Protein AF-A0A7X6JC68-F1 (afdb_monomer)

Solvent-accessible surface area (backbone atoms only — not comparable to full-atom values): 6268 Å² total; per-residue (Å²): 136,86,80,74,82,85,74,90,75,76,96,64,86,51,71,70,59,36,67,69,44,78,65,29,42,51,66,53,46,54,54,37,36,44,63,42,70,46,93,85,32,75,81,27,46,49,71,67,57,54,50,57,55,44,70,67,46,82,52,63,67,62,28,52,51,53,46,47,52,69,73,67,36,63,64,48,49,69,69,40,67,64,54,52,57,60,37,44,79,62,76,40,49,68,65,55,49,55,56,48,70,76,108

Radius of gyration: 16.1 Å; Cα contacts (8 Å, |Δi|>4): 90; chains: 1; bounding box: 46×41×38 Å

Foldseek 3Di:
DDDPPPPPDDPDPDLVVLQVQDKDFLVRVQVLQQVQDDPLRHRGDHPVNLLVLLVPPPDPVSSVVLCCCNVVPGIGGLSDVSLQVSCVSSVDDNVSSVVSSVD

Sequence (103 aa):
MARLPNTFHPATYPEQLRAEMPSKTSVEFRAALRRVRTESVPEGIYAEDLIAKIELISDRDLREEALDYFERGSYFERTNPWVDILGAMFDLTPEDIDYWWMQ

pLDDT: mean 86.35, std 15.94, range [39.94, 97.12]

Organism: NCBI:txid94626

Secondary structure (DSSP, 8-state):
--------------HHHHHHSPPEEHHHHHHHHTT---SS-SS---HHHHHHHHTT-SSHHHHHHHHHHHHH-SEE-TT-HHHHHHHHTTT--HHHHHHHHT-

Mean predicted aligned error: 7.18 Å

Structure (mmCIF, N/CA/C/O backbone):
data_AF-A0A7X6JC68-F1
#
_entry.id   AF-A0A7X6JC68-F1
#
loop_
_atom_site.group_PDB
_atom_site.id
_atom_site.type_symbol
_atom_site.label_atom_id
_atom_site.label_alt_id
_atom_site.label_comp_id
_atom_site.label_asym_id
_atom_site.label_entity_id
_atom_site.label_seq_id
_atom_site.pdbx_PDB_ins_code
_atom_site.Cartn_x
_atom_site.Cartn_y
_atom_site.Cartn_z
_atom_site.occupancy
_atom_site.B_iso_or_equiv
_atom_site.auth_seq_id
_atom_site.auth_comp_id
_atom_site.auth_asym_id
_atom_site.auth_atom_id
_atom_site.pdbx_PDB_model_num
ATOM 1 N N . MET A 1 1 ? -35.448 -29.674 -22.407 1.00 43.25 1 MET A N 1
ATOM 2 C CA . MET A 1 1 ? -34.147 -28.974 -22.478 1.00 43.25 1 MET A CA 1
ATOM 3 C C . MET A 1 1 ? -34.193 -27.826 -21.483 1.00 43.25 1 MET A C 1
ATOM 5 O O . MET A 1 1 ? -34.906 -26.863 -21.727 1.00 43.25 1 MET A O 1
ATOM 9 N N . ALA A 1 2 ? -33.571 -27.983 -20.314 1.00 39.94 2 ALA A N 1
ATOM 10 C CA . ALA A 1 2 ? -33.592 -26.958 -19.273 1.00 39.94 2 ALA A CA 1
ATOM 11 C C . ALA A 1 2 ? -32.560 -25.871 -19.605 1.00 39.94 2 ALA A C 1
ATOM 13 O O . ALA A 1 2 ? -31.378 -26.164 -19.770 1.00 39.94 2 ALA A O 1
ATOM 14 N N . ARG A 1 3 ? -33.025 -24.628 -19.746 1.00 45.12 3 ARG A N 1
ATOM 15 C CA . ARG A 1 3 ? -32.191 -23.430 -19.876 1.00 45.12 3 ARG A CA 1
ATOM 16 C C . ARG A 1 3 ? -31.686 -23.108 -18.467 1.00 45.12 3 ARG A C 1
ATOM 18 O O . ARG A 1 3 ? -32.501 -22.799 -17.602 1.00 45.12 3 ARG A O 1
ATOM 25 N N . LEU A 1 4 ? -30.386 -23.253 -18.217 1.00 50.09 4 LEU A N 1
ATOM 26 C CA . LEU A 1 4 ? -29.791 -22.817 -16.951 1.00 50.09 4 LEU A CA 1
ATOM 27 C C . LEU A 1 4 ? -30.008 -21.299 -16.798 1.00 50.09 4 LEU A C 1
ATOM 29 O O . LEU A 1 4 ? -29.916 -20.580 -17.800 1.00 50.09 4 LEU A O 1
ATOM 33 N N . PRO A 1 5 ? -30.329 -20.799 -15.592 1.00 46.69 5 PRO A N 1
ATOM 34 C CA . PRO A 1 5 ? -30.415 -19.369 -15.357 1.00 46.69 5 PRO A CA 1
ATOM 35 C C . PRO A 1 5 ? -29.031 -18.766 -15.580 1.00 46.69 5 PRO A C 1
ATOM 37 O O . PRO A 1 5 ? -28.042 -19.214 -15.007 1.00 46.69 5 PRO A O 1
ATOM 40 N N . ASN A 1 6 ? -28.967 -17.763 -16.448 1.00 46.94 6 ASN A N 1
ATOM 41 C CA . ASN A 1 6 ? -27.758 -17.000 -16.688 1.00 46.94 6 ASN A CA 1
ATOM 42 C C . ASN A 1 6 ? -27.516 -16.082 -15.481 1.00 46.94 6 ASN A C 1
ATOM 44 O O . ASN A 1 6 ? -27.845 -14.899 -15.513 1.00 46.94 6 ASN A O 1
ATOM 48 N N . THR A 1 7 ? -27.000 -16.637 -14.388 1.00 45.62 7 THR A N 1
ATOM 49 C CA . THR A 1 7 ? -26.326 -15.847 -13.362 1.00 45.62 7 THR A CA 1
ATOM 50 C C . THR A 1 7 ? -24.967 -15.463 -13.928 1.00 45.62 7 THR A C 1
ATOM 52 O O . THR A 1 7 ? -24.002 -16.215 -13.814 1.00 45.62 7 THR A O 1
ATOM 55 N N . PHE A 1 8 ? -24.894 -14.300 -14.575 1.00 41.22 8 PHE A N 1
ATOM 56 C CA . PHE A 1 8 ? -23.628 -13.592 -14.725 1.00 41.22 8 PHE A CA 1
ATOM 57 C C . PHE A 1 8 ? -23.144 -13.229 -13.319 1.00 41.22 8 PHE A C 1
ATOM 59 O O . PHE A 1 8 ? -23.536 -12.203 -12.785 1.00 41.22 8 PHE A O 1
ATOM 66 N N . HIS A 1 9 ? -22.341 -14.094 -12.711 1.00 49.25 9 HIS A N 1
ATOM 67 C CA . HIS A 1 9 ? -21.461 -13.752 -11.600 1.00 49.25 9 HIS A CA 1
ATOM 68 C C . HIS A 1 9 ? -20.208 -14.622 -11.695 1.00 49.25 9 HIS A C 1
ATOM 70 O O . HIS A 1 9 ? -20.233 -15.803 -11.347 1.00 49.25 9 HIS A O 1
ATOM 76 N N . PRO A 1 10 ? -19.110 -14.018 -12.160 1.00 44.62 10 PRO A N 1
ATOM 77 C CA . PRO A 1 10 ? -17.814 -14.262 -11.564 1.00 44.62 10 PRO A CA 1
ATOM 78 C C . PRO A 1 10 ? -17.211 -12.932 -11.098 1.00 44.62 10 PRO A C 1
ATOM 80 O O . PRO A 1 10 ? -16.937 -12.035 -11.892 1.00 44.62 10 PRO A O 1
ATOM 83 N N . ALA A 1 11 ? -17.001 -12.831 -9.789 1.00 49.69 11 ALA A N 1
ATOM 84 C CA . ALA A 1 11 ? -15.980 -11.973 -9.217 1.00 49.69 11 ALA A CA 1
ATOM 85 C C . ALA A 1 11 ? -14.619 -12.455 -9.739 1.00 49.69 11 ALA A C 1
ATOM 87 O O . ALA A 1 11 ? -14.163 -13.509 -9.316 1.00 49.69 11 ALA A O 1
ATOM 88 N N . THR A 1 12 ? -14.032 -11.750 -10.706 1.00 46.44 12 THR A N 1
ATOM 89 C CA . THR A 1 12 ? -12.626 -11.878 -11.126 1.00 46.44 12 THR A CA 1
ATOM 90 C C . THR A 1 12 ? -12.345 -10.790 -12.160 1.00 46.44 12 THR A C 1
ATOM 92 O O . THR A 1 12 ? -12.717 -10.944 -13.323 1.00 46.44 12 THR A O 1
ATOM 95 N N . TYR A 1 13 ? -11.628 -9.731 -11.795 1.00 53.94 13 TYR A N 1
ATOM 96 C CA . TYR A 1 13 ? -10.609 -9.232 -12.719 1.00 53.94 13 TYR A CA 1
ATOM 97 C C 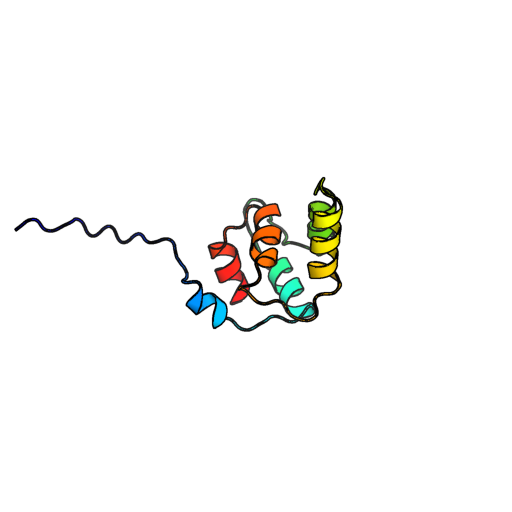. TYR A 1 13 ? -9.546 -10.348 -12.785 1.00 53.94 13 TYR A C 1
ATOM 99 O O . TYR A 1 13 ? -8.949 -10.650 -11.751 1.00 53.94 13 TYR A O 1
ATOM 107 N N . PRO A 1 14 ? -9.367 -11.068 -13.909 1.00 72.31 14 PRO A N 1
ATOM 108 C CA . PRO A 1 14 ? -8.437 -12.192 -13.969 1.00 72.31 14 PRO A CA 1
ATOM 109 C C . PRO A 1 14 ? -7.020 -11.719 -13.642 1.00 72.31 14 PRO A C 1
ATOM 111 O O . PRO A 1 14 ? -6.607 -10.662 -14.109 1.00 72.31 14 PRO A O 1
ATOM 114 N N . GLU A 1 15 ? -6.251 -12.515 -12.901 1.00 71.25 15 GLU A N 1
ATOM 115 C CA . GLU A 1 15 ? -4.828 -12.273 -12.604 1.00 71.25 15 GLU A CA 1
ATOM 116 C C . GLU A 1 15 ? -4.015 -11.896 -13.861 1.00 71.25 15 GLU A C 1
ATOM 118 O O . GLU A 1 15 ? -3.130 -11.047 -13.809 1.00 71.25 15 GLU A O 1
ATOM 123 N N . GLN A 1 16 ? -4.399 -12.445 -15.019 1.00 76.94 16 GLN A N 1
ATOM 124 C CA . GLN A 1 16 ? -3.852 -12.092 -16.331 1.00 76.94 16 GLN A CA 1
ATOM 125 C C . GLN A 1 16 ? -4.032 -10.608 -16.689 1.00 76.94 1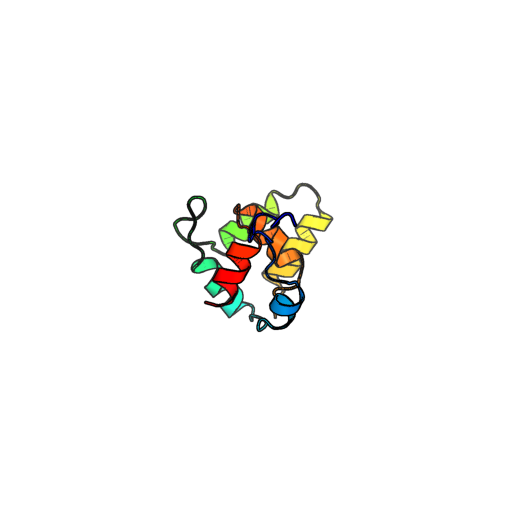6 GLN A C 1
ATOM 127 O O . GLN A 1 16 ? -3.089 -9.990 -17.164 1.00 76.94 16 GLN A O 1
ATOM 132 N N . LEU A 1 17 ? -5.194 -10.007 -16.411 1.00 82.38 17 LEU A N 1
ATOM 133 C CA . LEU A 1 17 ? -5.406 -8.574 -16.638 1.00 82.38 17 LEU A CA 1
ATOM 134 C C . LEU A 1 17 ? -4.592 -7.721 -15.661 1.00 82.38 17 LEU A C 1
ATOM 136 O O . LEU A 1 17 ? -4.093 -6.670 -16.048 1.00 82.38 17 LEU A O 1
ATOM 140 N N . ARG A 1 18 ? -4.415 -8.172 -14.411 1.00 88.69 18 ARG A N 1
ATOM 141 C CA . ARG A 1 18 ? -3.551 -7.479 -13.438 1.00 88.69 18 ARG A CA 1
ATOM 142 C C . ARG A 1 18 ? -2.087 -7.491 -13.870 1.00 88.69 18 ARG A C 1
ATOM 144 O O . ARG A 1 18 ? -1.395 -6.507 -13.641 1.00 88.69 18 ARG A O 1
ATOM 151 N 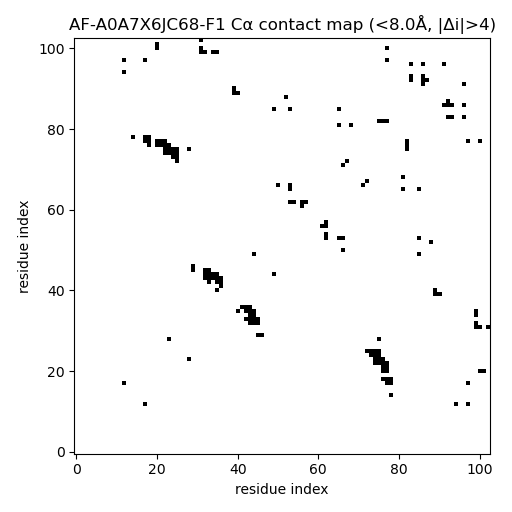N . ALA A 1 19 ? -1.633 -8.561 -14.522 1.00 88.25 19 ALA A N 1
ATOM 152 C CA . ALA A 1 19 ? -0.285 -8.649 -15.084 1.00 88.25 19 ALA A CA 1
ATOM 153 C C . ALA A 1 19 ? -0.067 -7.699 -16.277 1.00 88.25 19 ALA A C 1
ATOM 155 O O . ALA A 1 19 ? 1.063 -7.300 -16.546 1.00 88.25 19 ALA A O 1
ATOM 156 N N . GLU A 1 20 ? -1.138 -7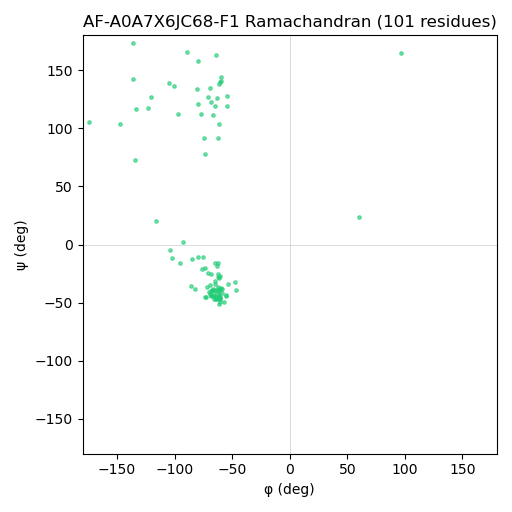.321 -16.978 1.00 90.94 20 GLU A N 1
ATOM 157 C CA . GLU A 1 20 ? -1.099 -6.337 -18.065 1.00 90.94 20 GLU A CA 1
ATOM 158 C C . GLU A 1 20 ? -1.200 -4.887 -17.562 1.00 90.94 20 GLU A C 1
ATOM 160 O O . GLU A 1 20 ? -0.941 -3.951 -18.324 1.00 90.94 20 GLU A O 1
ATOM 165 N N . MET A 1 21 ? -1.559 -4.671 -16.290 1.00 92.56 21 MET A N 1
ATOM 166 C CA . MET A 1 21 ? -1.632 -3.325 -15.727 1.00 92.56 21 MET A CA 1
ATOM 167 C C . MET A 1 21 ? -0.232 -2.717 -15.597 1.00 92.56 21 MET A C 1
ATOM 169 O O . MET A 1 21 ? 0.683 -3.367 -15.086 1.00 92.56 21 MET A O 1
ATOM 173 N N . PRO A 1 22 ? -0.046 -1.447 -16.003 1.00 94.06 22 PRO A N 1
ATOM 174 C CA . PRO A 1 22 ? 1.254 -0.805 -15.915 1.00 94.06 22 PRO A CA 1
ATOM 175 C C . PRO A 1 22 ? 1.710 -0.723 -14.457 1.00 94.06 22 PRO A C 1
ATOM 177 O O . PRO A 1 22 ? 0.934 -0.378 -13.560 1.00 94.06 22 PRO A O 1
ATOM 180 N N . SER A 1 23 ? 2.991 -1.008 -14.227 1.00 95.94 23 SER A N 1
ATOM 181 C CA . SER A 1 23 ? 3.626 -0.763 -12.935 1.00 95.94 23 SER A CA 1
ATOM 182 C C . SER A 1 23 ? 3.557 0.723 -12.592 1.00 95.94 23 SER A C 1
ATOM 184 O O . SER A 1 23 ? 3.737 1.567 -13.472 1.00 95.9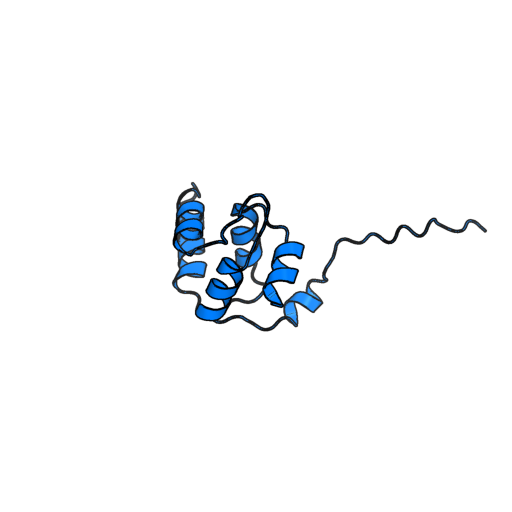4 23 SER A O 1
ATOM 186 N N . LYS A 1 24 ? 3.383 1.049 -11.313 1.00 95.62 24 LYS A N 1
ATOM 187 C CA . LYS A 1 24 ? 3.462 2.426 -10.819 1.00 95.62 24 LYS A CA 1
ATOM 188 C C . LYS A 1 24 ? 4.816 2.670 -10.176 1.00 95.62 24 LYS A C 1
ATOM 190 O O . LYS A 1 24 ? 5.293 1.855 -9.390 1.00 95.62 24 LYS A O 1
ATOM 195 N N . THR A 1 25 ? 5.425 3.812 -10.454 1.00 96.25 25 THR A N 1
ATOM 196 C CA . THR A 1 25 ? 6.541 4.313 -9.648 1.00 96.25 25 THR A CA 1
ATOM 197 C C . THR A 1 25 ? 6.079 4.611 -8.221 1.00 96.25 25 THR A C 1
ATOM 199 O O . THR A 1 25 ? 4.894 4.814 -7.951 1.00 96.25 25 THR A O 1
ATOM 202 N N . SER A 1 26 ? 7.032 4.734 -7.304 1.00 93.94 26 SER A N 1
ATOM 203 C CA . SER A 1 26 ? 6.803 5.206 -5.932 1.00 93.94 26 SER A CA 1
ATOM 204 C C . SER A 1 26 ? 5.939 6.477 -5.830 1.00 93.94 26 SER A C 1
ATOM 206 O O . SER A 1 26 ? 5.072 6.571 -4.954 1.00 93.94 26 SER A O 1
ATOM 208 N N . VAL A 1 27 ? 6.128 7.436 -6.745 1.00 93.88 27 VAL A N 1
ATOM 209 C CA . VAL A 1 27 ? 5.360 8.692 -6.794 1.00 93.88 27 VAL A CA 1
ATOM 210 C C . VAL A 1 27 ? 3.931 8.452 -7.282 1.00 93.88 27 VAL A C 1
ATOM 212 O O . VAL A 1 27 ? 2.985 8.963 -6.680 1.00 93.88 27 VAL A O 1
ATOM 215 N N . GLU A 1 28 ? 3.762 7.667 -8.345 1.00 95.06 28 GLU A N 1
ATOM 216 C CA . GLU A 1 28 ? 2.452 7.351 -8.927 1.00 95.06 28 GLU A CA 1
ATOM 217 C C . GLU A 1 28 ? 1.605 6.491 -7.993 1.00 95.06 28 GLU A C 1
ATOM 219 O O . GLU A 1 28 ? 0.413 6.748 -7.846 1.00 95.06 28 GLU A O 1
ATOM 224 N N . PHE A 1 29 ? 2.215 5.518 -7.315 1.00 94.00 29 PHE A N 1
ATOM 225 C CA . PHE A 1 29 ? 1.538 4.681 -6.331 1.00 94.00 29 PHE A CA 1
ATOM 226 C C . PHE A 1 29 ? 0.990 5.529 -5.176 1.00 94.00 29 PHE A C 1
ATOM 228 O O . PHE A 1 29 ? -0.203 5.489 -4.883 1.00 94.00 29 PHE A O 1
ATOM 235 N N . ARG A 1 30 ? 1.817 6.410 -4.597 1.00 93.25 30 ARG A N 1
ATOM 236 C CA . ARG A 1 30 ? 1.381 7.355 -3.551 1.00 93.25 30 ARG A CA 1
ATOM 237 C C . ARG A 1 30 ? 0.314 8.330 -4.050 1.00 93.25 30 ARG A C 1
ATOM 239 O O . ARG A 1 30 ? -0.594 8.690 -3.305 1.00 93.25 30 ARG A O 1
ATOM 246 N N . ALA A 1 31 ? 0.408 8.780 -5.300 1.00 92.75 31 ALA A N 1
ATOM 247 C CA . ALA A 1 31 ? -0.613 9.635 -5.895 1.00 92.75 31 ALA A CA 1
ATOM 248 C C . ALA A 1 31 ? -1.949 8.898 -6.079 1.00 92.75 31 ALA A C 1
ATOM 250 O O . ALA A 1 31 ? -2.990 9.504 -5.837 1.00 92.75 31 ALA A O 1
ATOM 251 N N . ALA A 1 32 ? -1.923 7.616 -6.454 1.00 92.06 32 ALA A N 1
ATOM 252 C CA . ALA A 1 32 ? -3.112 6.777 -6.566 1.00 92.06 32 ALA A CA 1
ATOM 253 C C . ALA A 1 32 ? -3.769 6.552 -5.195 1.00 92.06 32 ALA A C 1
ATOM 255 O O . ALA A 1 32 ? -4.962 6.808 -5.053 1.00 92.06 32 ALA A O 1
ATOM 256 N N . LEU A 1 33 ? -2.990 6.207 -4.162 1.00 92.06 33 LEU A N 1
ATOM 257 C CA . LEU A 1 33 ? -3.479 6.065 -2.781 1.00 92.06 33 LEU A CA 1
ATOM 258 C C . LEU A 1 33 ? -4.189 7.331 -2.273 1.00 92.06 33 LEU A C 1
ATOM 260 O O . LEU A 1 33 ? -5.299 7.265 -1.744 1.00 92.06 33 LEU A O 1
ATOM 264 N N . ARG A 1 34 ? -3.617 8.513 -2.538 1.00 94.00 34 ARG A N 1
ATOM 265 C CA . ARG A 1 34 ? -4.240 9.800 -2.184 1.00 94.00 34 ARG A CA 1
ATOM 266 C C . ARG A 1 34 ? -5.540 10.090 -2.921 1.00 94.00 34 ARG A C 1
ATOM 268 O O . ARG A 1 34 ? -6.252 11.003 -2.508 1.00 94.00 34 ARG A O 1
ATOM 275 N N . ARG A 1 35 ? -5.849 9.382 -4.010 1.00 91.19 35 ARG A N 1
ATOM 276 C CA . ARG A 1 35 ? -7.106 9.512 -4.767 1.00 91.19 35 ARG A CA 1
ATOM 277 C C . ARG A 1 35 ? -8.156 8.491 -4.356 1.00 91.19 35 ARG A C 1
ATOM 279 O O . ARG A 1 35 ? -9.318 8.724 -4.663 1.00 91.19 35 ARG A O 1
ATOM 286 N N . VAL A 1 36 ? -7.774 7.428 -3.647 1.00 91.25 36 VAL A N 1
ATOM 287 C CA . VAL A 1 36 ? -8.717 6.436 -3.119 1.00 91.25 36 VAL A CA 1
ATOM 288 C C . VAL A 1 36 ? -9.769 7.148 -2.277 1.00 91.25 36 VAL A C 1
ATOM 290 O O . VAL A 1 36 ? -9.437 7.944 -1.404 1.00 91.25 36 VAL A O 1
ATOM 293 N N . ARG A 1 37 ? -11.046 6.913 -2.558 1.00 88.81 37 ARG A N 1
ATOM 294 C CA . ARG A 1 37 ? -12.159 7.450 -1.771 1.00 88.81 37 ARG A CA 1
ATOM 295 C C . ARG A 1 37 ? -13.147 6.329 -1.506 1.00 88.81 37 ARG A C 1
ATOM 297 O O . ARG A 1 37 ? -13.731 5.803 -2.450 1.00 88.81 37 ARG A O 1
ATOM 304 N N . THR A 1 38 ? -13.321 5.981 -0.237 1.00 84.38 38 THR A N 1
ATOM 305 C CA . THR A 1 38 ? -14.303 4.994 0.238 1.00 84.38 38 THR A CA 1
ATOM 306 C C . THR A 1 38 ? -15.006 5.522 1.486 1.00 84.38 38 THR A C 1
ATOM 308 O O . THR A 1 38 ? -14.622 6.565 2.017 1.00 84.38 38 THR A O 1
ATOM 311 N N . GLU A 1 39 ? -16.030 4.816 1.971 1.00 85.44 39 GLU A N 1
ATOM 312 C CA . GLU A 1 39 ? -16.681 5.158 3.244 1.00 85.44 39 GLU A CA 1
ATOM 313 C C . GLU A 1 39 ? -15.687 5.132 4.420 1.00 85.44 39 GLU A C 1
ATOM 315 O O . GLU A 1 39 ? -15.720 6.027 5.263 1.00 85.44 39 GLU A O 1
ATOM 320 N N . SER A 1 40 ? -14.754 4.168 4.432 1.00 80.69 40 SER A N 1
ATOM 321 C CA . SER A 1 40 ? -13.684 4.066 5.438 1.00 80.69 40 SER A CA 1
ATOM 322 C C . SER A 1 40 ? -12.544 5.073 5.227 1.00 80.69 40 SER A C 1
ATOM 324 O O . SER A 1 40 ? -11.812 5.369 6.170 1.00 80.69 40 SER A O 1
ATOM 326 N N . VAL A 1 41 ? -12.374 5.607 4.009 1.00 86.88 41 VAL A N 1
ATOM 327 C CA . VAL A 1 41 ? -11.275 6.519 3.643 1.00 86.88 41 VAL A CA 1
ATOM 328 C C . VAL A 1 41 ? -11.791 7.723 2.833 1.00 86.88 41 VAL A C 1
ATOM 330 O O . VAL A 1 41 ? -11.553 7.826 1.623 1.00 86.88 41 VAL A O 1
ATOM 333 N N . PRO A 1 42 ? -12.491 8.677 3.468 1.00 86.75 42 PRO A N 1
ATOM 334 C CA . PRO A 1 42 ? -13.108 9.802 2.763 1.00 86.75 42 PRO A CA 1
ATOM 335 C C . PRO A 1 42 ? -12.103 10.856 2.272 1.00 86.75 42 PRO A C 1
ATOM 337 O O . PRO A 1 42 ? -12.414 11.622 1.361 1.00 86.75 42 PRO A O 1
ATOM 340 N N . GLU A 1 43 ? -10.896 10.913 2.841 1.00 90.75 43 GLU A N 1
ATOM 341 C CA . GLU A 1 43 ? -9.890 11.941 2.518 1.00 90.75 43 GLU A CA 1
ATOM 342 C C . GLU A 1 43 ? -8.745 11.436 1.627 1.00 90.75 43 GLU A C 1
ATOM 344 O O . GLU A 1 43 ? -7.937 12.237 1.148 1.00 90.75 43 GLU A O 1
ATOM 349 N N . GLY A 1 44 ? -8.713 10.136 1.325 1.00 92.62 44 GLY A N 1
ATOM 350 C CA . GLY A 1 44 ? -7.560 9.479 0.711 1.00 92.62 44 GLY A CA 1
ATOM 351 C C . GLY A 1 44 ? -6.659 8.796 1.719 1.00 92.62 44 GLY A C 1
ATOM 352 O O . GLY A 1 44 ? -6.761 9.031 2.917 1.00 92.62 44 GLY A O 1
ATOM 353 N N . ILE A 1 45 ? -5.792 7.927 1.205 1.00 94.56 45 ILE A N 1
ATOM 354 C CA . ILE A 1 45 ? -4.777 7.242 2.003 1.00 94.56 45 ILE A CA 1
ATOM 355 C C . ILE A 1 45 ? -3.473 8.019 1.840 1.00 94.56 45 ILE A C 1
ATOM 357 O O . ILE A 1 45 ? -2.904 8.062 0.740 1.00 94.56 45 ILE A O 1
ATOM 361 N N . TYR A 1 46 ? -3.006 8.651 2.914 1.00 94.44 46 TYR A N 1
ATOM 362 C CA . TYR A 1 46 ? -1.695 9.287 2.954 1.00 94.44 46 TYR A CA 1
ATOM 363 C C . TYR A 1 46 ? -0.629 8.288 3.419 1.00 94.44 46 TYR A C 1
ATOM 365 O O . TYR A 1 46 ? -0.923 7.186 3.886 1.00 94.44 46 TYR A O 1
ATOM 373 N N . ALA A 1 47 ? 0.643 8.639 3.222 1.00 92.56 47 ALA A N 1
ATOM 374 C CA . ALA A 1 47 ? 1.740 7.721 3.523 1.00 92.56 47 ALA A CA 1
ATOM 375 C C . ALA A 1 47 ? 1.816 7.426 5.027 1.00 92.56 47 ALA A C 1
ATOM 377 O O . ALA A 1 47 ? 2.033 6.286 5.422 1.00 92.56 47 ALA A O 1
ATOM 378 N N . GLU A 1 48 ? 1.584 8.447 5.846 1.00 94.06 48 GLU A N 1
ATOM 379 C CA . GLU A 1 48 ? 1.496 8.366 7.297 1.00 94.06 48 GLU A CA 1
ATOM 380 C C . GLU A 1 48 ? 0.370 7.440 7.773 1.00 94.06 48 GLU A C 1
ATOM 382 O O . GLU A 1 48 ? 0.589 6.677 8.710 1.00 94.06 48 GLU A O 1
ATOM 387 N N . ASP A 1 49 ? -0.788 7.435 7.103 1.00 94.56 49 ASP A N 1
ATOM 388 C CA . ASP A 1 49 ? -1.901 6.548 7.453 1.00 94.56 49 ASP A CA 1
ATOM 389 C C . ASP A 1 49 ? -1.524 5.090 7.199 1.00 94.56 49 ASP A C 1
ATOM 391 O O . ASP A 1 49 ? -1.780 4.208 8.022 1.00 94.56 49 ASP A O 1
ATOM 395 N N . LEU A 1 50 ? -0.894 4.835 6.049 1.00 94.31 50 LEU A N 1
ATOM 396 C CA . LEU A 1 50 ? -0.459 3.500 5.665 1.00 94.31 50 LEU A CA 1
ATOM 397 C C . LEU A 1 50 ? 0.645 2.989 6.596 1.00 94.31 50 LEU A C 1
ATOM 399 O O . LEU A 1 50 ? 0.552 1.863 7.074 1.00 94.31 50 LEU A O 1
ATOM 403 N N . ILE A 1 51 ? 1.635 3.824 6.925 1.00 96.25 51 ILE A N 1
ATOM 404 C CA . ILE A 1 51 ? 2.680 3.487 7.904 1.00 96.25 51 ILE A CA 1
ATOM 405 C C . ILE A 1 51 ? 2.053 3.203 9.270 1.00 96.25 51 ILE A C 1
ATOM 407 O O . ILE A 1 51 ? 2.362 2.182 9.877 1.00 96.25 51 ILE A O 1
ATOM 411 N N . ALA A 1 52 ? 1.120 4.041 9.732 1.00 96.25 52 ALA A N 1
ATOM 412 C CA . ALA A 1 52 ? 0.437 3.828 11.004 1.00 96.25 52 ALA A CA 1
ATOM 413 C C . ALA A 1 52 ? -0.321 2.492 11.037 1.00 96.25 52 ALA A C 1
ATOM 415 O O . ALA A 1 52 ? -0.311 1.821 12.064 1.00 96.25 52 ALA A O 1
ATOM 416 N N . LYS A 1 53 ? -0.940 2.071 9.926 1.00 95.50 53 LYS A N 1
ATOM 417 C CA . LYS A 1 53 ? -1.579 0.750 9.806 1.00 95.50 53 LYS A CA 1
ATOM 418 C C . LYS A 1 53 ? -0.567 -0.393 9.807 1.00 95.50 53 LYS A C 1
ATOM 420 O O . LYS A 1 53 ? -0.795 -1.383 10.499 1.00 95.50 53 LYS A O 1
ATOM 425 N N . ILE A 1 54 ? 0.542 -0.253 9.080 1.00 96.75 54 ILE A N 1
ATOM 426 C CA . ILE A 1 54 ? 1.618 -1.253 9.052 1.00 96.75 54 ILE A CA 1
ATOM 427 C C . ILE A 1 54 ? 2.217 -1.440 10.457 1.00 96.75 54 ILE A C 1
ATOM 429 O O . ILE A 1 54 ? 2.445 -2.569 10.884 1.00 96.75 54 ILE A O 1
ATOM 433 N N . GLU A 1 55 ? 2.390 -0.363 11.225 1.00 96.50 55 GLU A N 1
ATOM 434 C CA . GLU A 1 55 ? 2.907 -0.414 12.600 1.00 96.50 55 GLU A CA 1
ATOM 435 C C . GLU A 1 55 ? 2.009 -1.198 13.578 1.00 96.50 55 GLU A C 1
ATOM 437 O O . GLU A 1 55 ? 2.477 -1.666 14.615 1.00 96.50 55 GLU A O 1
ATOM 442 N N . LEU A 1 56 ? 0.731 -1.419 13.242 1.00 96.50 56 LEU A N 1
ATOM 443 C CA . LEU A 1 56 ? -0.183 -2.250 14.039 1.00 96.50 56 LEU A CA 1
ATOM 444 C C . LEU A 1 56 ? 0.002 -3.760 13.801 1.00 96.50 56 LEU A C 1
ATOM 446 O O . LEU A 1 56 ? -0.560 -4.568 14.548 1.00 96.50 56 LEU A O 1
ATOM 450 N N . ILE A 1 57 ? 0.774 -4.167 12.787 1.00 96.06 57 ILE A N 1
ATOM 451 C CA . ILE A 1 57 ? 1.089 -5.578 12.539 1.00 96.06 57 ILE A CA 1
ATOM 452 C C . ILE A 1 57 ? 1.918 -6.105 13.715 1.00 96.06 57 ILE A C 1
ATOM 454 O O . ILE A 1 57 ? 3.010 -5.613 13.998 1.00 96.06 57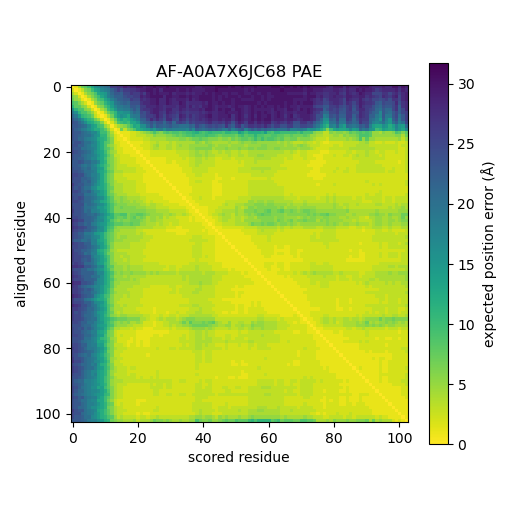 ILE A O 1
ATOM 458 N N . SER A 1 58 ? 1.398 -7.119 14.413 1.00 96.56 58 SER A N 1
ATOM 459 C CA . SER A 1 58 ? 2.040 -7.668 15.617 1.00 96.56 58 SER A CA 1
ATOM 460 C C . SER A 1 58 ? 3.309 -8.463 15.308 1.00 96.56 58 SER A C 1
ATOM 462 O O . SER A 1 58 ? 4.279 -8.395 16.064 1.00 96.56 58 SER A O 1
ATOM 464 N N . ASP A 1 59 ? 3.309 -9.198 14.196 1.00 97.12 59 ASP A N 1
ATOM 465 C CA . ASP A 1 59 ? 4.483 -9.921 13.722 1.00 97.12 59 ASP A CA 1
ATOM 466 C C . ASP A 1 59 ? 5.547 -8.923 13.251 1.00 97.12 59 ASP A C 1
ATOM 468 O O . ASP A 1 59 ? 5.287 -8.053 12.418 1.00 97.12 59 ASP A O 1
ATOM 472 N N . ARG A 1 60 ? 6.739 -9.009 13.842 1.00 96.75 60 ARG A N 1
ATOM 473 C CA . ARG A 1 60 ? 7.819 -8.065 13.566 1.00 96.75 60 ARG A CA 1
ATOM 474 C C . ARG A 1 60 ? 8.356 -8.212 12.149 1.00 96.75 60 ARG A C 1
ATOM 476 O O . ARG A 1 60 ? 8.587 -7.190 11.512 1.00 96.75 60 ARG A O 1
ATOM 483 N N . ASP A 1 61 ? 8.565 -9.439 11.695 1.00 96.19 61 ASP A N 1
ATOM 484 C CA . ASP A 1 61 ? 9.194 -9.693 10.403 1.00 96.19 61 ASP A CA 1
ATOM 485 C C . ASP A 1 61 ? 8.229 -9.263 9.292 1.00 96.19 61 ASP A C 1
ATOM 487 O O . ASP A 1 61 ? 8.607 -8.514 8.394 1.00 96.19 61 ASP A O 1
ATOM 491 N N . LEU A 1 62 ? 6.938 -9.584 9.441 1.00 95.25 62 LEU A N 1
ATOM 492 C CA . LEU A 1 62 ? 5.896 -9.137 8.513 1.00 95.25 62 LEU A CA 1
ATOM 493 C C . LEU A 1 62 ? 5.756 -7.607 8.478 1.00 95.25 62 LEU A C 1
ATOM 495 O O . LEU A 1 62 ? 5.538 -7.022 7.416 1.00 95.25 62 LEU A O 1
ATOM 499 N N . ARG A 1 63 ? 5.878 -6.943 9.634 1.00 96.88 63 ARG A N 1
ATOM 500 C CA . ARG A 1 63 ? 5.870 -5.477 9.716 1.00 96.88 63 ARG A CA 1
ATOM 501 C C . ARG A 1 63 ? 7.069 -4.866 8.995 1.00 96.88 63 ARG A C 1
ATOM 503 O O . ARG A 1 63 ? 6.892 -3.919 8.234 1.00 96.88 63 ARG A O 1
ATOM 510 N N . GLU A 1 64 ? 8.271 -5.394 9.224 1.00 96.88 64 GLU A N 1
ATOM 511 C CA . GLU A 1 64 ? 9.493 -4.915 8.566 1.00 96.88 64 GLU A CA 1
ATOM 512 C C . GLU A 1 64 ? 9.421 -5.114 7.041 1.00 96.88 64 GLU A C 1
ATOM 514 O O . GLU A 1 64 ? 9.772 -4.198 6.299 1.00 96.88 64 GLU A O 1
ATOM 519 N N . GLU A 1 65 ? 8.890 -6.244 6.563 1.00 96.44 65 GLU A N 1
ATOM 520 C CA . GLU A 1 65 ? 8.683 -6.494 5.129 1.00 96.44 65 GLU A CA 1
ATOM 521 C C . GLU A 1 65 ? 7.666 -5.533 4.498 1.00 96.44 65 GLU A C 1
ATOM 523 O O . GLU A 1 65 ? 7.911 -4.994 3.416 1.00 96.44 65 GLU A O 1
ATOM 528 N N . ALA A 1 66 ? 6.545 -5.271 5.177 1.00 96.06 66 ALA A N 1
ATOM 529 C CA . ALA A 1 66 ? 5.541 -4.313 4.717 1.00 96.06 66 ALA A CA 1
ATOM 530 C C . ALA A 1 66 ? 6.111 -2.887 4.607 1.00 96.06 66 ALA A C 1
ATOM 532 O O . ALA A 1 66 ? 5.858 -2.192 3.617 1.00 96.06 66 ALA A O 1
ATOM 533 N N . LEU A 1 67 ? 6.895 -2.457 5.606 1.00 96.38 67 LEU A N 1
ATOM 534 C CA . LEU A 1 67 ? 7.577 -1.161 5.591 1.00 96.38 67 LEU A CA 1
ATOM 535 C C . LEU A 1 67 ? 8.605 -1.091 4.461 1.00 96.38 67 LEU A C 1
ATOM 537 O O . LEU A 1 67 ? 8.601 -0.122 3.707 1.00 96.38 67 LEU A O 1
ATOM 541 N N . ASP A 1 68 ? 9.445 -2.115 4.291 1.00 95.69 68 ASP A N 1
ATOM 542 C CA . ASP A 1 68 ? 10.452 -2.142 3.225 1.00 95.69 68 ASP A CA 1
ATOM 543 C C . ASP A 1 68 ? 9.795 -2.065 1.839 1.00 95.69 68 ASP A C 1
ATOM 545 O O . ASP A 1 68 ? 10.176 -1.229 1.015 1.00 95.69 68 ASP A O 1
ATOM 549 N N . TYR A 1 69 ? 8.731 -2.845 1.622 1.00 95.12 69 TYR A N 1
ATOM 550 C CA . TYR A 1 69 ? 7.948 -2.804 0.391 1.00 95.12 69 TYR A CA 1
ATOM 551 C C . TYR A 1 69 ? 7.387 -1.402 0.112 1.00 95.12 69 TYR A C 1
ATOM 553 O O . TYR A 1 69 ? 7.552 -0.873 -0.990 1.00 95.12 69 TYR A O 1
ATOM 561 N N . PHE A 1 70 ? 6.750 -0.771 1.102 1.00 94.81 70 PHE A N 1
ATOM 562 C CA . PHE A 1 70 ? 6.114 0.532 0.913 1.00 94.81 70 PHE A CA 1
ATOM 563 C C . PHE A 1 70 ? 7.118 1.694 0.804 1.00 94.81 70 PHE A C 1
ATOM 565 O O . PHE A 1 70 ? 6.988 2.572 -0.062 1.00 94.81 70 PHE A O 1
ATOM 572 N N . GLU A 1 71 ? 8.116 1.735 1.683 1.00 93.00 71 GLU A N 1
ATOM 573 C CA . GLU A 1 71 ? 9.048 2.856 1.802 1.00 93.00 71 GLU A CA 1
ATOM 574 C C . GLU A 1 71 ? 10.184 2.783 0.782 1.00 93.00 71 GLU A C 1
ATOM 576 O O . GLU A 1 71 ? 10.574 3.818 0.236 1.00 93.00 71 GLU A O 1
ATOM 581 N N . ARG A 1 72 ? 10.700 1.581 0.493 1.00 91.38 72 ARG A N 1
ATOM 582 C CA . ARG A 1 72 ? 11.859 1.387 -0.396 1.00 91.38 72 ARG A CA 1
ATOM 583 C C . ARG A 1 72 ? 11.489 0.912 -1.796 1.00 91.38 72 ARG A C 1
ATOM 585 O O . ARG A 1 72 ? 12.330 0.973 -2.697 1.00 91.38 72 ARG A O 1
ATOM 592 N N . GLY A 1 73 ? 10.240 0.498 -2.00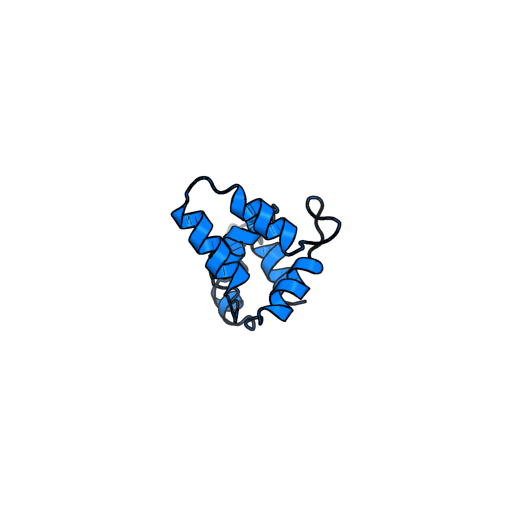9 1.00 91.19 73 GLY A N 1
ATOM 593 C CA . GLY A 1 73 ? 9.721 0.136 -3.322 1.00 91.19 73 GLY A CA 1
ATOM 594 C C . GLY A 1 73 ? 9.916 1.260 -4.343 1.00 91.19 73 GLY A C 1
ATOM 595 O O . GLY A 1 73 ? 9.414 2.375 -4.186 1.00 91.19 73 GLY A O 1
ATOM 596 N N . SER A 1 74 ? 10.661 0.970 -5.412 1.00 92.31 74 SER A N 1
ATOM 597 C CA . SER A 1 74 ? 10.852 1.902 -6.536 1.00 92.31 74 SER A CA 1
ATOM 598 C C . SER A 1 74 ? 9.725 1.789 -7.565 1.00 92.31 74 SER A C 1
ATOM 600 O O . SER A 1 74 ? 9.289 2.800 -8.122 1.00 92.31 74 SER A O 1
ATOM 602 N N . TYR A 1 75 ? 9.229 0.565 -7.759 1.00 94.75 75 TYR A N 1
ATOM 603 C CA . TYR A 1 75 ? 8.125 0.214 -8.643 1.00 94.75 75 TYR A CA 1
ATOM 604 C C . TYR A 1 75 ? 7.187 -0.754 -7.929 1.00 94.75 75 TYR A C 1
ATOM 606 O O . TYR A 1 75 ? 7.631 -1.627 -7.186 1.00 94.75 75 TYR A O 1
ATOM 614 N N . PHE A 1 76 ? 5.897 -0.585 -8.180 1.00 96.06 76 PHE A N 1
ATOM 615 C CA . PHE A 1 76 ? 4.816 -1.368 -7.612 1.00 96.06 76 PHE A CA 1
ATOM 616 C C . PHE A 1 76 ? 4.065 -2.019 -8.768 1.00 96.06 76 PHE A C 1
ATOM 618 O O . PHE A 1 76 ? 3.651 -1.338 -9.708 1.00 96.06 76 PHE A O 1
ATOM 625 N N . GLU A 1 77 ? 3.907 -3.334 -8.705 1.00 95.38 77 GLU A N 1
ATOM 626 C CA . GLU A 1 77 ? 3.160 -4.123 -9.682 1.00 95.38 77 GLU A CA 1
ATOM 627 C C . GLU A 1 77 ? 1.821 -4.518 -9.077 1.00 95.38 77 GLU A C 1
ATOM 629 O O . GLU A 1 77 ? 1.766 -4.906 -7.908 1.00 95.38 77 GLU A O 1
ATOM 634 N N . ARG A 1 78 ? 0.743 -4.465 -9.865 1.00 94.31 78 ARG A N 1
ATOM 635 C CA . ARG A 1 78 ? -0.591 -4.811 -9.365 1.00 94.31 78 ARG A CA 1
ATOM 636 C C . ARG A 1 78 ? -0.678 -6.266 -8.896 1.00 94.31 78 ARG A C 1
ATOM 638 O O . ARG A 1 78 ? -1.463 -6.566 -8.005 1.00 94.31 78 ARG A O 1
ATOM 645 N N . THR A 1 79 ? 0.117 -7.156 -9.480 1.00 93.50 79 THR A N 1
ATOM 646 C CA . THR A 1 79 ? 0.203 -8.581 -9.128 1.00 93.50 79 THR A CA 1
ATOM 647 C C . THR A 1 79 ? 0.966 -8.848 -7.831 1.00 93.50 79 THR A C 1
ATOM 649 O O . THR A 1 79 ? 0.933 -9.974 -7.337 1.00 93.50 79 THR A O 1
ATOM 652 N N . ASN A 1 80 ? 1.660 -7.855 -7.265 1.00 93.50 80 ASN A N 1
ATOM 653 C CA . ASN A 1 80 ? 2.385 -8.058 -6.020 1.00 93.50 80 ASN A CA 1
ATOM 654 C C . ASN A 1 80 ? 1.390 -8.207 -4.851 1.00 93.50 80 ASN A C 1
ATOM 656 O O . ASN A 1 80 ? 0.565 -7.313 -4.645 1.00 93.50 80 ASN A O 1
ATOM 660 N N . PRO A 1 81 ? 1.479 -9.284 -4.047 1.00 92.56 81 PRO A N 1
ATOM 661 C CA . PRO A 1 81 ? 0.521 -9.553 -2.975 1.00 92.56 81 PRO A CA 1
ATOM 662 C C . PRO A 1 81 ? 0.480 -8.454 -1.909 1.00 92.56 81 PRO A C 1
ATOM 664 O O . PRO A 1 81 ? -0.563 -8.237 -1.293 1.00 92.56 81 PRO A O 1
ATOM 667 N N . TRP A 1 82 ? 1.578 -7.717 -1.711 1.00 94.44 82 TRP A N 1
ATOM 668 C CA . TRP A 1 82 ? 1.599 -6.602 -0.771 1.00 94.44 82 TRP A CA 1
ATOM 669 C C . TRP A 1 82 ? 0.633 -5.484 -1.155 1.00 94.44 82 TRP A C 1
ATOM 671 O O . TRP A 1 82 ? 0.113 -4.822 -0.267 1.00 94.44 82 TRP A O 1
ATOM 681 N N . VAL A 1 83 ? 0.322 -5.297 -2.441 1.00 94.44 83 VAL A N 1
ATOM 682 C CA . VAL A 1 83 ? -0.674 -4.304 -2.869 1.00 94.44 83 VAL A CA 1
ATOM 683 C C . VAL A 1 83 ? -2.050 -4.623 -2.277 1.00 94.44 83 VAL A C 1
ATOM 685 O O . VAL A 1 83 ? -2.688 -3.737 -1.709 1.00 94.44 83 VAL A O 1
ATOM 688 N N . ASP A 1 84 ? -2.481 -5.884 -2.357 1.00 93.50 84 ASP A N 1
ATOM 689 C CA . ASP A 1 84 ? -3.768 -6.318 -1.805 1.00 93.50 84 ASP A CA 1
ATOM 690 C C . ASP A 1 84 ? -3.753 -6.306 -0.270 1.00 93.50 84 ASP A C 1
ATOM 692 O O . ASP A 1 84 ? -4.708 -5.841 0.351 1.00 93.50 84 ASP A O 1
ATOM 696 N N . ILE A 1 85 ? -2.654 -6.749 0.354 1.00 93.94 85 ILE A N 1
ATOM 697 C CA . ILE A 1 85 ? -2.506 -6.753 1.820 1.00 93.94 85 ILE A CA 1
ATOM 698 C C . ILE A 1 85 ? -2.595 -5.330 2.383 1.00 93.94 85 ILE A C 1
ATOM 700 O O . ILE A 1 85 ? -3.320 -5.090 3.348 1.00 93.94 85 ILE A O 1
ATOM 704 N N . LEU A 1 86 ? -1.882 -4.380 1.775 1.00 94.19 86 LEU A N 1
ATOM 705 C CA . LEU A 1 86 ? -1.890 -2.981 2.197 1.00 94.19 86 LEU A CA 1
ATOM 706 C C . LEU A 1 86 ? -3.254 -2.326 1.958 1.00 94.19 86 LEU A C 1
ATOM 708 O O . LEU A 1 86 ? -3.723 -1.577 2.812 1.00 94.19 86 LEU A O 1
ATOM 712 N N . GLY A 1 87 ? -3.924 -2.630 0.842 1.00 93.81 87 GLY A N 1
ATOM 713 C CA . GLY A 1 87 ? -5.277 -2.138 0.581 1.00 93.81 87 GLY A CA 1
ATOM 714 C C . GLY A 1 87 ? -6.313 -2.679 1.572 1.00 93.81 87 GLY A C 1
ATOM 715 O O . GLY A 1 87 ? -7.146 -1.920 2.069 1.00 93.81 87 GLY A O 1
ATOM 716 N N . ALA A 1 88 ? -6.217 -3.957 1.944 1.00 93.94 88 ALA A N 1
ATOM 717 C CA . ALA A 1 88 ? -7.130 -4.588 2.896 1.00 93.94 88 ALA A CA 1
ATOM 718 C C . ALA A 1 88 ? -7.077 -3.956 4.301 1.00 93.94 88 ALA A C 1
ATOM 720 O O . ALA A 1 88 ? -8.075 -3.976 5.017 1.00 93.94 88 ALA A O 1
ATOM 721 N N . MET A 1 89 ? -5.960 -3.325 4.694 1.00 93.75 89 MET A N 1
ATOM 722 C CA . MET A 1 89 ? -5.865 -2.563 5.956 1.00 93.75 89 MET A CA 1
ATOM 723 C C . MET A 1 89 ? -6.818 -1.352 6.019 1.00 93.75 89 MET A C 1
ATOM 725 O O . MET A 1 89 ? -7.052 -0.803 7.105 1.00 93.75 89 MET A O 1
ATOM 729 N N . PHE A 1 90 ? -7.347 -0.944 4.862 1.00 93.44 90 PHE A N 1
ATOM 730 C CA . PHE A 1 90 ? -8.289 0.157 4.649 1.00 93.44 90 PHE A CA 1
ATOM 731 C C . PHE A 1 90 ? -9.646 -0.324 4.111 1.00 93.44 90 PHE A C 1
ATOM 733 O O . PHE A 1 90 ? -10.384 0.466 3.522 1.00 93.44 90 PHE A O 1
ATOM 740 N N . ASP A 1 91 ? -9.961 -1.610 4.293 1.00 92.94 91 ASP A N 1
ATOM 741 C CA . ASP A 1 91 ? -11.189 -2.252 3.811 1.00 92.94 91 ASP A CA 1
ATOM 742 C C . ASP A 1 91 ? -11.365 -2.197 2.280 1.00 92.94 91 ASP A C 1
ATOM 744 O O . ASP A 1 91 ? -12.485 -2.290 1.778 1.00 92.94 91 ASP A O 1
ATOM 748 N N . LEU A 1 92 ? -10.272 -2.048 1.519 1.00 91.56 92 LEU A N 1
ATOM 749 C CA . LEU A 1 92 ? -10.328 -2.072 0.056 1.00 91.56 92 LEU A CA 1
ATOM 750 C C . LEU A 1 92 ? -10.376 -3.508 -0.457 1.00 91.56 92 LEU A C 1
ATOM 752 O O . LEU A 1 92 ? -9.574 -4.356 -0.058 1.00 91.56 92 LEU A O 1
ATOM 756 N N . THR A 1 93 ? -11.278 -3.761 -1.400 1.00 91.12 93 THR A N 1
ATOM 757 C CA . THR A 1 93 ? -11.302 -5.016 -2.152 1.00 91.12 93 THR A CA 1
ATOM 758 C C . THR A 1 93 ? -10.253 -5.002 -3.270 1.00 91.12 93 THR A C 1
ATOM 760 O O . THR A 1 93 ? -9.846 -3.927 -3.726 1.00 91.12 9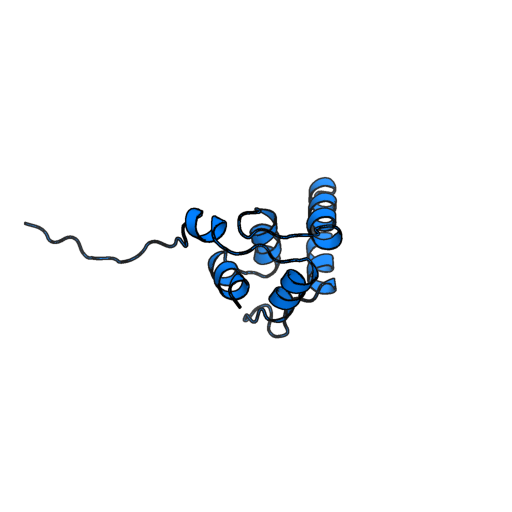3 THR A O 1
ATOM 763 N N . PRO A 1 94 ? -9.812 -6.169 -3.774 1.00 90.38 94 PRO A N 1
ATOM 764 C CA . PRO A 1 94 ? -8.950 -6.223 -4.952 1.00 90.38 94 PRO A CA 1
ATOM 765 C C . PRO A 1 94 ? -9.523 -5.461 -6.155 1.00 90.38 94 PRO A C 1
ATOM 767 O O . PRO A 1 94 ? -8.760 -4.856 -6.906 1.00 90.38 94 PRO A O 1
ATOM 770 N N . GLU A 1 95 ? -10.848 -5.451 -6.315 1.00 88.44 95 GLU A N 1
ATOM 771 C CA . GLU A 1 95 ? -11.567 -4.714 -7.353 1.00 88.44 95 GLU A CA 1
ATOM 772 C C . GLU A 1 95 ? -11.488 -3.194 -7.159 1.00 8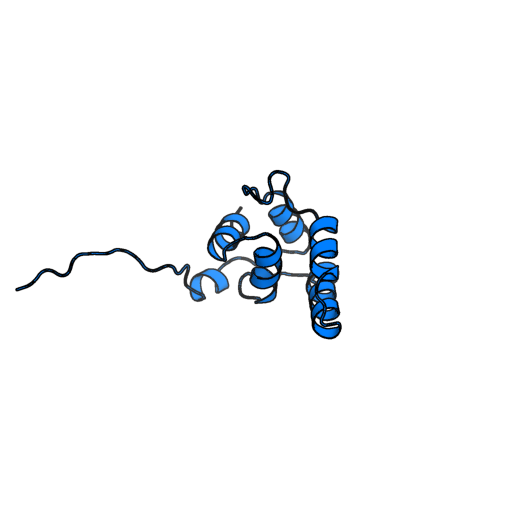8.44 95 GLU A C 1
ATOM 774 O O . GLU A 1 95 ? -11.287 -2.467 -8.134 1.00 88.44 95 GLU A O 1
ATOM 779 N N . ASP A 1 96 ? -11.586 -2.703 -5.919 1.00 89.94 96 ASP A N 1
ATOM 780 C CA . ASP A 1 96 ? -11.370 -1.281 -5.623 1.00 89.94 96 ASP A CA 1
ATOM 781 C C . ASP A 1 96 ? -9.946 -0.877 -6.001 1.00 89.94 96 ASP A C 1
ATOM 783 O O . ASP A 1 96 ? -9.721 0.155 -6.637 1.00 89.94 96 ASP A O 1
ATOM 787 N N . ILE A 1 97 ? -8.971 -1.716 -5.652 1.00 91.56 97 ILE A N 1
ATOM 788 C CA . ILE A 1 97 ? -7.573 -1.467 -5.989 1.00 91.56 97 ILE A CA 1
ATOM 789 C C . ILE A 1 97 ? -7.381 -1.489 -7.508 1.00 91.56 97 ILE A C 1
ATOM 791 O O . ILE A 1 97 ? -6.744 -0.579 -8.029 1.00 91.56 97 ILE A O 1
ATOM 795 N N . ASP A 1 98 ? -7.953 -2.463 -8.225 1.00 91.81 98 ASP A N 1
ATOM 796 C CA . ASP A 1 98 ? -7.921 -2.537 -9.695 1.00 91.81 98 ASP A CA 1
ATOM 797 C C . ASP A 1 98 ? -8.481 -1.253 -10.329 1.00 91.81 98 ASP A C 1
ATOM 799 O O . ASP A 1 98 ? -7.880 -0.691 -11.250 1.00 91.81 98 ASP A O 1
ATOM 803 N N . TYR A 1 99 ? -9.602 -0.751 -9.802 1.00 89.31 99 TYR A N 1
ATOM 804 C CA . TYR A 1 99 ? -10.216 0.494 -10.253 1.00 89.31 99 TYR A CA 1
ATOM 805 C C . TYR A 1 99 ? -9.283 1.694 -10.062 1.00 89.31 99 TYR A C 1
ATOM 807 O O . TYR A 1 99 ? -9.043 2.437 -11.018 1.00 89.31 99 TYR A O 1
ATOM 815 N N . TRP A 1 100 ? -8.730 1.877 -8.857 1.00 88.19 100 TRP A N 1
ATOM 816 C CA . TRP A 1 100 ? -7.840 3.000 -8.536 1.00 88.19 100 TRP A CA 1
ATOM 817 C C . TRP A 1 100 ? -6.466 2.884 -9.197 1.00 88.19 100 TRP A C 1
ATOM 819 O O . TRP A 1 100 ? -5.809 3.896 -9.444 1.00 88.19 100 TRP A O 1
ATOM 829 N N . TRP A 1 101 ? -6.035 1.668 -9.528 1.00 91.62 101 TRP A N 1
ATOM 830 C CA . TRP A 1 101 ? -4.787 1.425 -10.237 1.00 91.62 101 TRP A CA 1
ATOM 831 C C . TRP A 1 101 ? -4.806 1.997 -11.656 1.00 91.62 101 TRP A C 1
ATOM 833 O O . TRP A 1 101 ? -3.775 2.445 -12.156 1.00 91.62 101 TRP A O 1
ATOM 843 N N . MET A 1 102 ? -5.973 2.031 -12.297 1.00 88.31 102 MET A N 1
ATOM 844 C CA . MET A 1 102 ? -6.127 2.502 -13.676 1.00 88.31 102 MET A CA 1
ATOM 845 C C . MET A 1 102 ? -6.484 3.994 -13.795 1.00 88.31 102 MET A C 1
ATOM 847 O O . MET A 1 102 ? -6.661 4.480 -14.912 1.00 88.31 102 MET A O 1
ATOM 851 N N . GLN A 1 103 ? -6.568 4.718 -12.671 1.00 79.56 103 GLN A N 1
ATOM 852 C CA . GLN A 1 103 ? -6.726 6.184 -12.621 1.00 79.56 103 GLN A CA 1
ATOM 853 C C . GLN A 1 103 ? -5.371 6.911 -12.608 1.00 79.56 103 GLN A C 1
ATOM 855 O O . GLN A 1 103 ? -5.337 8.098 -13.007 1.00 79.56 103 GLN A O 1
#

Nearest PDB structures (foldseek):
  3r1f-assembly9_R  TM=4.976E-01  e=9.664E+00  Mycobacterium tuberculosis
  6xeq-assembly1_A  TM=3.110E-01  e=7.179E+00  Gluconobacter oxydans